Protein AF-A0A2N2HN13-F1 (afdb_monomer_lite)

Secondary structure (DSSP, 8-state):
-----------TTHHHHHHHHHHHHHH-HHHHHHHHHHHS--HHHHHHS---HHHHHHHHHHHHHHHHHHHGGG--

Radius of gyration: 14.89 Å; chains: 1; bounding box: 50×31×29 Å

Foldseek 3Di:
DDDDPPDPPPQFLPLVLVLLVVLCVPVNPVSQVQLCVQLVAHSVRSSVHGPDVVSSVSSVVSSVVSVCVVVVVVPD

Sequence (76 aa):
MEFPLSNAEEAVGEKLVCIYELVTEKIGLKGRLELAVKTGISMSQAVEVDDSDELIQKFKHAANAIYDAYYGKTTS

Structure (mmCIF, N/CA/C/O backbone):
data_AF-A0A2N2HN13-F1
#
_entry.id   AF-A0A2N2HN13-F1
#
loop_
_atom_site.group_PDB
_atom_site.id
_atom_site.type_symbol
_atom_site.label_atom_id
_atom_site.label_alt_id
_atom_site.label_comp_id
_atom_site.label_asym_id
_atom_site.label_entity_id
_atom_site.label_seq_id
_atom_site.pdbx_PDB_ins_code
_atom_site.Cartn_x
_atom_site.Cartn_y
_atom_site.Cartn_z
_atom_site.occupancy
_atom_site.B_iso_or_equiv
_atom_site.auth_seq_id
_atom_site.auth_comp_id
_atom_site.auth_asym_id
_atom_site.auth_atom_id
_atom_site.pdbx_PDB_model_num
ATOM 1 N N . MET A 1 1 ? 30.320 -21.051 -8.703 1.00 41.31 1 MET A N 1
ATOM 2 C CA . MET A 1 1 ? 30.678 -19.880 -9.523 1.00 4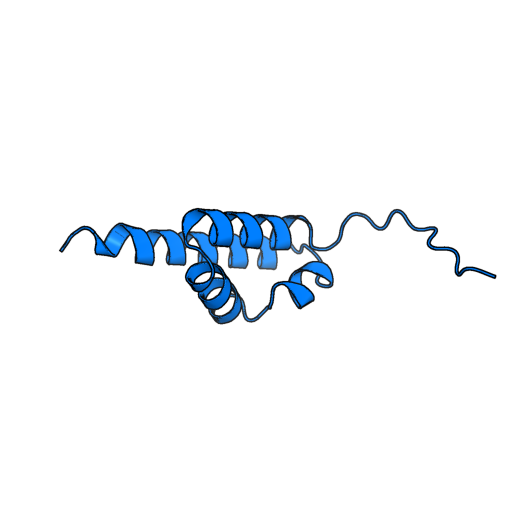1.31 1 MET A CA 1
ATOM 3 C C . MET A 1 1 ? 29.399 -19.084 -9.665 1.00 41.31 1 MET A C 1
ATOM 5 O O . MET A 1 1 ? 28.428 -19.626 -10.177 1.00 41.31 1 MET A O 1
ATOM 9 N N . GLU A 1 2 ? 29.361 -17.931 -9.008 1.00 44.19 2 GLU A N 1
ATOM 10 C CA . GLU A 1 2 ? 28.164 -17.122 -8.766 1.00 44.19 2 GLU A CA 1
ATOM 11 C C . GLU A 1 2 ? 27.614 -16.505 -10.055 1.00 44.19 2 GLU A C 1
ATOM 13 O O . GLU A 1 2 ? 28.368 -16.146 -10.960 1.00 44.19 2 GLU A O 1
ATOM 18 N N . PHE A 1 3 ? 26.284 -16.430 -10.132 1.00 40.41 3 PHE A N 1
ATOM 19 C CA . PHE A 1 3 ? 25.559 -15.805 -11.232 1.00 40.41 3 PHE A CA 1
ATOM 20 C C . PHE A 1 3 ? 25.828 -14.294 -11.238 1.00 40.41 3 PHE A C 1
ATOM 22 O O . PHE A 1 3 ? 25.786 -13.670 -10.174 1.00 40.41 3 PHE A O 1
ATOM 29 N N . PRO A 1 4 ? 26.087 -13.682 -12.405 1.00 53.12 4 PRO A N 1
ATOM 30 C CA . PRO A 1 4 ? 26.360 -12.262 -12.477 1.00 53.12 4 PRO A CA 1
ATOM 31 C C . PRO A 1 4 ? 25.034 -11.509 -12.374 1.00 53.12 4 PRO A C 1
ATOM 33 O O . PRO A 1 4 ? 24.307 -11.387 -13.355 1.00 53.12 4 PRO A O 1
ATOM 36 N N . LEU A 1 5 ? 24.718 -10.963 -11.201 1.00 44.81 5 LEU A N 1
ATOM 37 C CA . LEU A 1 5 ? 23.740 -9.878 -11.098 1.00 44.81 5 LEU A CA 1
ATOM 38 C C . LEU A 1 5 ? 24.431 -8.570 -11.501 1.00 44.81 5 LEU A C 1
ATOM 40 O O . LEU A 1 5 ? 24.690 -7.683 -10.695 1.00 44.81 5 LEU A O 1
ATOM 44 N N . SER A 1 6 ? 24.793 -8.490 -12.780 1.00 60.41 6 SER A N 1
ATOM 45 C CA . SER A 1 6 ? 24.987 -7.223 -13.472 1.00 60.41 6 SER A CA 1
ATOM 46 C C . SER A 1 6 ? 23.662 -6.871 -14.119 1.00 60.41 6 SER A C 1
ATOM 48 O O . SER A 1 6 ? 23.416 -7.232 -15.260 1.00 60.41 6 SER A O 1
ATOM 50 N N . ASN A 1 7 ? 22.811 -6.197 -13.363 1.00 48.22 7 ASN A N 1
ATOM 51 C CA . ASN A 1 7 ? 22.022 -5.106 -13.895 1.00 48.22 7 ASN A CA 1
ATOM 52 C C . ASN A 1 7 ? 21.638 -4.227 -12.709 1.00 48.22 7 ASN A C 1
ATOM 54 O O . ASN A 1 7 ? 20.948 -4.650 -11.786 1.00 48.22 7 ASN A O 1
ATOM 58 N N . ALA A 1 8 ? 22.096 -2.983 -12.754 1.00 49.22 8 ALA A N 1
ATOM 59 C CA . ALA A 1 8 ? 21.311 -1.889 -12.228 1.00 49.22 8 ALA A CA 1
ATOM 60 C C . ALA A 1 8 ? 20.026 -1.842 -13.072 1.00 49.22 8 ALA A C 1
ATOM 62 O O . ALA A 1 8 ? 19.959 -1.119 -14.061 1.00 49.22 8 ALA A O 1
ATOM 63 N N . GLU A 1 9 ? 19.067 -2.718 -12.769 1.00 47.94 9 GLU A N 1
ATOM 64 C CA . GLU A 1 9 ? 17.698 -2.534 -13.226 1.00 47.94 9 GLU A CA 1
ATOM 65 C C . GLU A 1 9 ? 17.201 -1.319 -12.453 1.00 47.94 9 GLU A C 1
ATOM 67 O O . GLU A 1 9 ? 17.262 -1.292 -11.222 1.00 47.94 9 GLU A O 1
ATOM 72 N N . GLU A 1 10 ? 16.830 -0.268 -13.179 1.00 49.44 10 GLU A N 1
ATOM 73 C CA . GLU A 1 10 ? 16.042 0.833 -12.637 1.00 49.44 10 GLU A CA 1
ATOM 74 C C . GLU A 1 10 ? 14.990 0.234 -11.708 1.00 49.44 10 GLU A C 1
ATOM 76 O O . GLU A 1 10 ? 14.292 -0.685 -12.122 1.00 49.44 10 GLU A O 1
ATOM 81 N N . ALA A 1 11 ? 14.968 0.650 -10.442 1.00 54.16 11 ALA A N 1
ATOM 82 C CA . ALA A 1 11 ? 14.246 -0.054 -9.396 1.00 54.16 11 ALA A CA 1
ATOM 83 C C . ALA A 1 11 ? 12.744 -0.150 -9.703 1.00 54.16 11 ALA A C 1
ATOM 85 O O . ALA A 1 11 ? 11.952 0.740 -9.392 1.00 54.16 11 ALA A O 1
ATOM 86 N N . VAL A 1 12 ? 12.370 -1.244 -10.355 1.0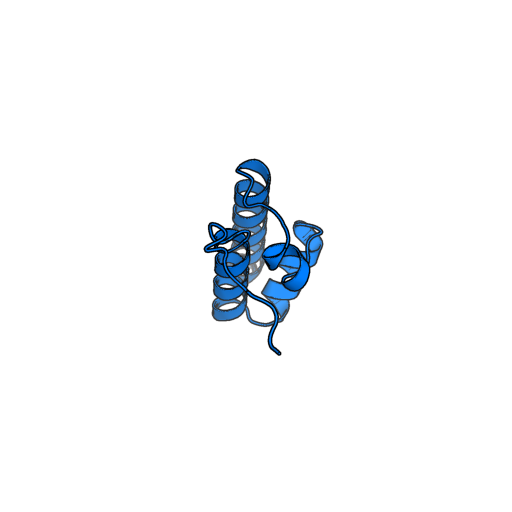0 57.91 12 VAL A N 1
ATOM 87 C CA . VAL A 1 12 ? 11.000 -1.606 -10.676 1.00 57.91 12 VAL A CA 1
ATOM 88 C C . VAL A 1 12 ? 10.261 -1.796 -9.357 1.00 57.91 12 VAL A C 1
ATOM 90 O O . VAL A 1 12 ? 10.714 -2.521 -8.472 1.00 57.91 12 VAL A O 1
ATOM 93 N N . GLY A 1 13 ? 9.148 -1.084 -9.197 1.00 60.69 13 GLY A N 1
ATOM 94 C CA . GLY A 1 13 ? 8.280 -1.231 -8.037 1.00 60.69 13 GLY A CA 1
ATOM 95 C C . GLY A 1 13 ? 8.699 -0.456 -6.787 1.00 60.69 13 GLY A C 1
ATOM 96 O O . GLY A 1 13 ? 8.010 -0.546 -5.767 1.00 60.69 13 GLY A O 1
ATOM 97 N N . GLU A 1 14 ? 9.780 0.332 -6.818 1.00 77.31 14 GLU A N 1
ATOM 98 C CA . GLU A 1 14 ? 10.247 1.095 -5.649 1.00 77.31 14 GLU A CA 1
ATOM 99 C C . GLU A 1 14 ? 9.159 2.049 -5.129 1.00 77.31 14 GLU A C 1
ATOM 101 O O . GLU A 1 14 ? 8.960 2.194 -3.918 1.00 77.31 14 GLU A O 1
ATOM 106 N N . LYS A 1 15 ? 8.374 2.658 -6.029 1.00 82.00 15 LYS A N 1
ATOM 107 C CA . LYS A 1 15 ? 7.296 3.578 -5.632 1.00 82.00 15 LYS A CA 1
ATOM 108 C C . LYS A 1 15 ? 6.109 2.832 -5.041 1.00 82.00 15 LYS A C 1
ATOM 110 O O . LYS A 1 15 ? 5.549 3.281 -4.038 1.00 82.00 15 LYS A O 1
ATOM 115 N N . LEU A 1 16 ? 5.707 1.712 -5.639 1.00 83.62 16 LEU A N 1
ATOM 116 C CA . LEU A 1 16 ? 4.611 0.883 -5.129 1.00 83.62 16 LEU A CA 1
ATOM 117 C C . LEU A 1 16 ? 4.946 0.315 -3.743 1.00 83.62 16 LEU A C 1
ATOM 119 O 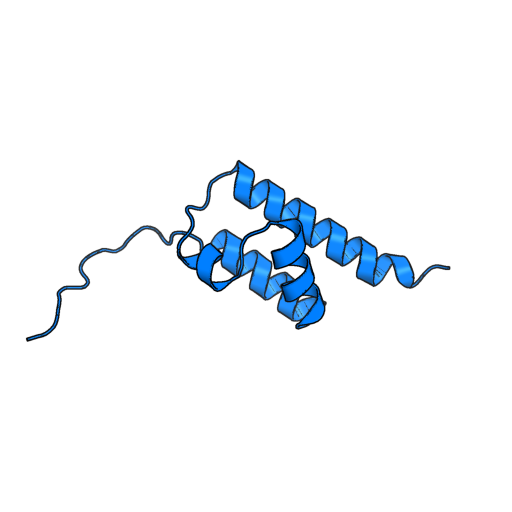O . LEU A 1 16 ? 4.107 0.352 -2.836 1.00 83.62 16 LEU A O 1
ATOM 123 N N . VAL A 1 17 ? 6.183 -0.147 -3.559 1.00 85.31 17 VAL A N 1
ATOM 124 C CA . VAL A 1 17 ? 6.713 -0.626 -2.276 1.00 85.31 17 VAL A CA 1
ATOM 125 C C . VAL A 1 17 ? 6.753 0.502 -1.247 1.00 85.31 17 VAL A C 1
ATOM 127 O O . VAL A 1 17 ? 6.275 0.315 -0.129 1.00 85.31 17 VAL A O 1
ATOM 130 N N . CYS A 1 18 ? 7.201 1.699 -1.629 1.00 87.19 18 CYS A N 1
ATOM 131 C CA . CYS A 1 18 ? 7.216 2.859 -0.737 1.00 87.19 18 CYS A CA 1
ATOM 132 C C . CYS A 1 18 ? 5.809 3.214 -0.220 1.00 87.19 18 CYS A C 1
ATOM 134 O O . CYS A 1 18 ? 5.620 3.473 0.971 1.00 87.19 18 CYS A O 1
ATOM 136 N N . ILE A 1 19 ? 4.784 3.165 -1.081 1.00 87.31 19 ILE A N 1
ATOM 137 C CA . ILE A 1 19 ? 3.386 3.387 -0.666 1.00 87.31 19 ILE A CA 1
ATOM 138 C C . ILE A 1 19 ? 2.945 2.306 0.329 1.00 87.31 19 ILE A C 1
ATOM 140 O O . ILE A 1 19 ? 2.274 2.607 1.320 1.00 87.31 19 ILE A O 1
ATOM 144 N N . TYR A 1 20 ? 3.340 1.055 0.091 1.00 87.06 20 TYR A N 1
ATOM 145 C CA . TYR A 1 20 ? 3.083 -0.055 1.001 1.00 87.06 20 TYR A CA 1
ATOM 146 C C . TYR A 1 20 ? 3.686 0.166 2.384 1.00 87.06 20 TYR A C 1
ATOM 148 O O .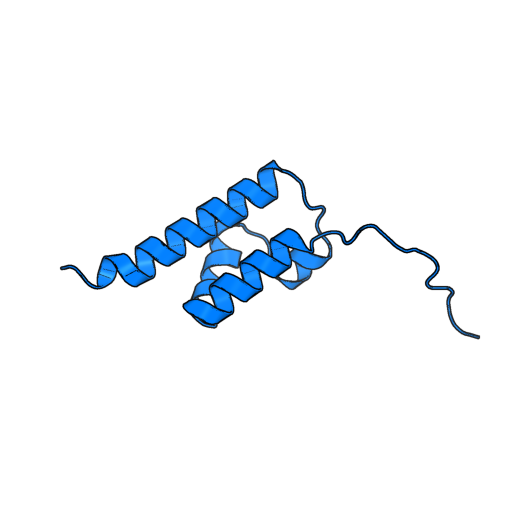 TYR A 1 20 ? 2.996 -0.038 3.386 1.00 87.06 20 TYR A O 1
ATOM 156 N N . GLU A 1 21 ? 4.946 0.579 2.447 1.00 88.25 21 GLU A N 1
ATOM 157 C CA . GLU A 1 21 ? 5.636 0.862 3.701 1.00 88.25 21 GLU A CA 1
ATOM 158 C C . GLU A 1 21 ? 4.980 2.023 4.442 1.00 88.25 21 GLU A C 1
ATOM 160 O O . GLU A 1 21 ? 4.657 1.873 5.616 1.00 88.25 21 GLU A O 1
ATOM 165 N N . LEU A 1 22 ? 4.654 3.118 3.751 1.00 89.31 22 LEU A N 1
ATOM 166 C CA . LEU A 1 22 ? 3.949 4.267 4.330 1.00 89.31 22 LEU A CA 1
ATOM 167 C C . LEU A 1 22 ? 2.608 3.874 4.952 1.00 89.31 22 LEU A C 1
ATOM 169 O O . LEU A 1 22 ? 2.316 4.219 6.097 1.00 89.31 22 LEU A O 1
ATOM 173 N N . VAL A 1 23 ? 1.774 3.145 4.209 1.00 88.31 23 VAL A N 1
ATOM 174 C CA . VAL A 1 23 ? 0.475 2.671 4.708 1.00 88.31 23 VAL A CA 1
ATOM 175 C C . VAL A 1 23 ? 0.667 1.709 5.885 1.00 88.31 23 VAL A C 1
ATOM 177 O O . VAL A 1 23 ? -0.076 1.782 6.864 1.00 88.31 23 VAL A O 1
ATOM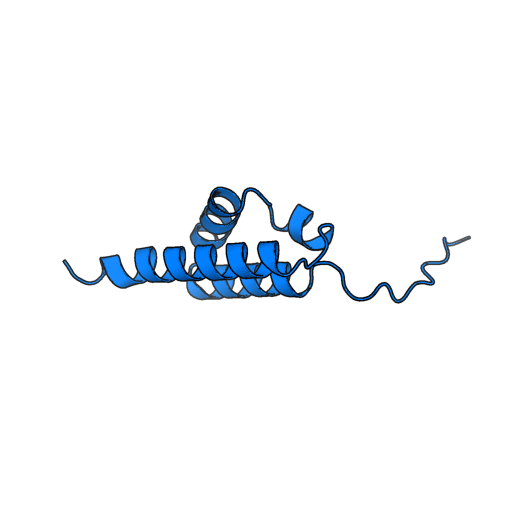 180 N N . THR A 1 24 ? 1.674 0.836 5.821 1.00 88.31 24 THR A N 1
ATOM 181 C CA . THR A 1 24 ? 2.000 -0.096 6.911 1.00 88.31 24 THR A CA 1
ATOM 182 C C . THR A 1 24 ? 2.500 0.641 8.151 1.00 88.31 24 THR A C 1
ATOM 184 O O . THR A 1 24 ? 2.131 0.268 9.256 1.00 88.31 24 THR A O 1
ATOM 187 N N . GLU A 1 25 ? 3.293 1.697 8.005 1.00 88.56 25 GLU A N 1
ATOM 188 C CA . GLU A 1 25 ? 3.816 2.475 9.127 1.00 88.56 25 GLU A CA 1
ATOM 189 C C . GLU A 1 25 ? 2.700 3.241 9.845 1.00 88.56 25 GLU A C 1
ATOM 191 O O . GLU A 1 25 ? 2.637 3.245 11.074 1.00 88.56 25 GLU A O 1
ATOM 196 N N . LYS A 1 26 ? 1.782 3.866 9.098 1.00 86.56 26 LYS A N 1
ATOM 197 C CA . LYS A 1 26 ? 0.719 4.684 9.702 1.00 86.56 26 LYS A CA 1
ATOM 198 C C . LYS A 1 26 ? -0.468 3.873 10.212 1.00 86.56 26 LYS A C 1
ATOM 200 O O . LYS A 1 26 ? -1.034 4.216 11.245 1.00 86.56 26 LYS A O 1
ATOM 205 N N . ILE A 1 27 ? -0.877 2.839 9.478 1.00 88.62 27 ILE A N 1
ATOM 206 C CA . ILE A 1 27 ? -2.113 2.078 9.744 1.00 88.62 27 ILE A CA 1
ATOM 207 C C . ILE A 1 27 ? -1.799 0.675 10.282 1.00 88.62 27 ILE A C 1
ATOM 209 O O . ILE A 1 27 ? -2.643 0.023 10.900 1.00 88.62 27 ILE A O 1
ATOM 213 N N . GLY A 1 28 ? -0.580 0.185 10.075 1.00 88.25 28 GLY A N 1
ATOM 214 C CA . GLY A 1 28 ? -0.175 -1.165 10.443 1.00 88.25 28 GLY A CA 1
ATOM 215 C C . GLY A 1 28 ? -0.517 -2.199 9.374 1.00 88.25 28 GLY A C 1
ATOM 216 O O . GLY A 1 28 ? -0.845 -1.905 8.221 1.00 88.25 28 GLY A O 1
ATOM 217 N N . LEU A 1 29 ? -0.501 -3.463 9.798 1.00 86.25 29 LEU A N 1
ATOM 218 C CA . LEU A 1 29 ? -0.767 -4.621 8.942 1.00 86.25 29 LEU A CA 1
ATOM 219 C C . LEU A 1 29 ? -2.130 -4.541 8.225 1.00 86.25 29 LEU A C 1
ATOM 221 O O . LEU A 1 29 ? -2.293 -5.051 7.119 1.00 86.25 29 LEU A O 1
ATOM 225 N N . LYS A 1 30 ? -3.111 -3.882 8.851 1.00 85.94 30 LYS A N 1
ATOM 226 C CA . LYS A 1 30 ? -4.474 -3.748 8.328 1.00 85.94 30 LYS A CA 1
ATOM 227 C C . LYS A 1 30 ? -4.518 -2.888 7.064 1.00 85.94 30 LYS A C 1
ATOM 229 O O . LYS A 1 30 ? -5.146 -3.285 6.088 1.00 85.94 30 LYS A O 1
ATOM 234 N N . GLY A 1 31 ? -3.789 -1.770 7.059 1.00 87.94 31 GLY A N 1
ATOM 235 C CA . GLY A 1 31 ? -3.689 -0.897 5.892 1.00 87.94 31 GLY A CA 1
ATOM 236 C C . GLY A 1 31 ? -2.965 -1.578 4.736 1.00 87.94 31 GLY A C 1
ATOM 237 O O . GLY A 1 31 ? -3.412 -1.491 3.599 1.00 87.94 31 GLY A O 1
ATOM 238 N N . ARG A 1 32 ? -1.903 -2.342 5.026 1.00 86.62 32 ARG A N 1
ATOM 239 C CA . ARG A 1 32 ? -1.218 -3.176 4.026 1.00 86.62 32 ARG A CA 1
ATOM 240 C C . ARG A 1 32 ? -2.176 -4.156 3.349 1.00 86.62 32 ARG A C 1
ATOM 242 O O . ARG A 1 32 ? -2.188 -4.268 2.125 1.00 86.62 32 ARG A O 1
ATOM 249 N N . LEU A 1 33 ? -2.972 -4.874 4.136 1.00 88.81 33 LEU A N 1
ATOM 250 C CA . LEU A 1 33 ? -3.934 -5.837 3.601 1.00 88.81 33 LEU A CA 1
ATOM 251 C C . LEU A 1 33 ? -5.024 -5.145 2.778 1.00 88.81 33 LEU A C 1
ATOM 253 O O . LEU A 1 33 ? -5.309 -5.587 1.669 1.00 88.81 33 LEU A O 1
ATOM 257 N N . GLU A 1 34 ? -5.585 -4.035 3.260 1.00 89.69 34 GLU A N 1
ATOM 258 C CA . GLU A 1 34 ? -6.561 -3.268 2.478 1.00 89.69 34 GLU A CA 1
ATOM 259 C C . GLU A 1 34 ? -5.974 -2.710 1.184 1.00 89.69 34 GLU A C 1
ATOM 261 O O . GLU A 1 34 ? -6.658 -2.713 0.160 1.00 89.69 34 GLU A O 1
ATOM 266 N N . LEU A 1 35 ? -4.712 -2.272 1.199 1.00 88.88 35 LEU A N 1
ATOM 267 C CA . LEU A 1 35 ? -4.040 -1.781 0.003 1.00 88.88 35 LEU A CA 1
ATOM 268 C C . LEU A 1 35 ? -3.948 -2.898 -1.034 1.00 88.88 35 LEU A C 1
ATOM 270 O O . LEU A 1 35 ? -4.370 -2.685 -2.164 1.00 88.88 35 LEU A O 1
ATOM 274 N N . ALA A 1 36 ? -3.534 -4.104 -0.627 1.00 89.75 36 ALA A N 1
ATOM 275 C CA . ALA A 1 36 ? -3.495 -5.276 -1.507 1.00 89.75 36 ALA A CA 1
ATOM 276 C C . ALA A 1 36 ? -4.870 -5.639 -2.076 1.00 89.75 36 ALA A C 1
ATOM 278 O O . ALA A 1 36 ? -4.991 -5.960 -3.255 1.00 89.75 36 ALA A O 1
ATOM 279 N N . VAL A 1 37 ? -5.919 -5.560 -1.256 1.00 89.69 37 VAL A N 1
ATOM 280 C CA . VAL A 1 37 ? -7.293 -5.856 -1.683 1.00 89.69 37 VAL A CA 1
ATOM 281 C C . VAL A 1 37 ? -7.814 -4.804 -2.668 1.00 89.69 37 VAL A C 1
ATOM 283 O O . VAL A 1 37 ? -8.450 -5.160 -3.657 1.00 89.69 37 VAL A O 1
ATOM 286 N N . LYS A 1 38 ? -7.538 -3.514 -2.441 1.00 87.81 38 LYS A N 1
ATOM 287 C CA . LYS A 1 38 ? -7.987 -2.420 -3.320 1.00 87.81 38 LYS A CA 1
ATOM 288 C C . LYS A 1 38 ? -7.217 -2.362 -4.636 1.00 87.81 38 LYS A C 1
ATOM 290 O O . LYS A 1 38 ? -7.802 -2.083 -5.684 1.00 87.81 38 LYS A O 1
ATOM 295 N N . THR A 1 39 ? -5.905 -2.566 -4.594 1.00 86.75 39 THR A N 1
ATOM 296 C CA . THR A 1 39 ? -5.060 -2.497 -5.792 1.00 86.75 39 THR A CA 1
ATOM 297 C C . THR A 1 39 ? -5.101 -3.804 -6.577 1.00 86.75 39 THR A C 1
ATOM 299 O O . THR A 1 39 ? -4.996 -3.765 -7.805 1.00 86.75 39 THR A O 1
ATOM 302 N N . GLY A 1 40 ? -5.342 -4.927 -5.892 1.00 88.19 40 GLY A N 1
ATOM 303 C CA . GLY A 1 40 ? -5.283 -6.284 -6.433 1.00 88.19 40 GLY A CA 1
ATOM 304 C C . GLY A 1 40 ? -3.857 -6.825 -6.549 1.00 88.19 40 GLY A C 1
ATOM 305 O O . GLY A 1 40 ? -3.659 -7.895 -7.115 1.00 88.19 40 GLY A O 1
ATOM 306 N N . ILE A 1 41 ? -2.869 -6.083 -6.049 1.00 86.12 41 ILE A N 1
ATOM 307 C CA . ILE A 1 41 ? -1.445 -6.397 -6.161 1.00 86.12 41 ILE A CA 1
ATOM 308 C C . ILE A 1 41 ? -0.897 -6.471 -4.753 1.00 86.12 41 ILE A C 1
ATOM 310 O O . ILE A 1 41 ? -1.043 -5.521 -3.997 1.00 86.12 41 ILE A O 1
ATOM 314 N N . SER A 1 42 ? -0.282 -7.593 -4.399 1.00 85.50 42 SER A N 1
ATOM 315 C CA . SER A 1 42 ? 0.374 -7.772 -3.102 1.00 85.50 42 SER A CA 1
ATOM 316 C C . SER A 1 42 ? 1.747 -7.091 -3.059 1.00 85.50 42 SER A C 1
ATOM 318 O O . SER A 1 42 ? 2.337 -6.830 -4.097 1.00 85.50 42 SER A O 1
ATOM 320 N N . MET A 1 43 ? 2.301 -6.840 -1.865 1.00 82.25 43 MET A N 1
ATOM 321 C CA . MET A 1 43 ? 3.630 -6.210 -1.732 1.00 82.25 43 MET A CA 1
ATOM 322 C C . MET A 1 43 ? 4.731 -6.975 -2.484 1.00 82.25 43 MET A C 1
ATOM 324 O O . MET A 1 43 ? 5.586 -6.348 -3.085 1.00 82.25 43 MET A O 1
ATOM 328 N N . SER A 1 44 ? 4.697 -8.311 -2.486 1.00 82.00 44 SER A N 1
ATOM 329 C CA . SER A 1 44 ? 5.666 -9.119 -3.239 1.00 82.00 44 SER A CA 1
ATOM 330 C C . SER A 1 44 ? 5.537 -8.894 -4.743 1.00 82.00 44 SER A C 1
ATOM 332 O O . SER A 1 44 ? 6.535 -8.672 -5.407 1.00 82.00 44 SER A O 1
ATOM 334 N N . GLN A 1 45 ? 4.304 -8.837 -5.254 1.00 82.06 45 GLN A N 1
ATOM 335 C CA . GLN A 1 45 ? 4.063 -8.506 -6.657 1.00 82.06 45 GLN A CA 1
ATOM 336 C C . GLN A 1 45 ? 4.411 -7.051 -6.969 1.00 82.06 45 GLN A C 1
ATOM 338 O O . GLN A 1 45 ? 4.864 -6.769 -8.061 1.00 82.06 45 GLN A O 1
ATOM 343 N N . ALA A 1 46 ? 4.227 -6.126 -6.027 1.00 81.19 46 ALA A N 1
ATOM 344 C CA . ALA A 1 46 ? 4.576 -4.723 -6.212 1.00 81.19 46 ALA A CA 1
ATOM 345 C C . ALA A 1 46 ? 6.079 -4.508 -6.438 1.00 81.19 46 ALA A C 1
ATOM 347 O O . ALA A 1 46 ? 6.421 -3.546 -7.102 1.00 81.19 46 ALA A O 1
ATOM 348 N N . VAL A 1 47 ? 6.946 -5.392 -5.923 1.00 79.88 47 VAL A N 1
ATOM 349 C CA . VAL A 1 47 ? 8.403 -5.383 -6.178 1.00 79.88 47 VAL A CA 1
ATOM 350 C C . VAL A 1 47 ? 8.732 -5.865 -7.598 1.00 79.88 47 VAL A C 1
ATOM 352 O O . VAL A 1 47 ? 9.754 -5.499 -8.159 1.00 79.88 47 VAL A O 1
ATOM 355 N N . GLU A 1 48 ? 7.880 -6.709 -8.176 1.00 78.75 48 GLU A N 1
ATOM 356 C CA . GLU A 1 48 ? 8.093 -7.325 -9.494 1.00 78.75 48 GLU A CA 1
ATOM 357 C C . GLU A 1 48 ? 7.302 -6.620 -10.610 1.00 78.75 48 GLU A C 1
ATOM 359 O O . GLU A 1 48 ? 7.469 -6.923 -11.790 1.00 78.75 48 GLU A O 1
ATOM 364 N N . VAL A 1 49 ? 6.395 -5.713 -10.242 1.00 77.56 49 VAL A N 1
ATOM 365 C CA . VAL A 1 49 ? 5.501 -5.002 -11.154 1.00 77.56 49 VAL A CA 1
ATOM 366 C C . VAL A 1 49 ? 6.093 -3.645 -11.491 1.00 77.56 49 VAL A C 1
ATOM 368 O O . VAL A 1 49 ? 6.449 -2.867 -10.610 1.00 77.56 49 VAL A O 1
ATOM 371 N N . ASP A 1 50 ? 6.120 -3.353 -12.789 1.00 79.00 50 ASP A N 1
ATOM 372 C CA . ASP A 1 50 ? 6.592 -2.080 -13.311 1.00 79.00 50 ASP A CA 1
ATOM 373 C C . ASP A 1 50 ? 5.787 -0.902 -12.747 1.00 79.00 50 ASP A C 1
ATOM 375 O O . ASP A 1 50 ? 4.550 -0.932 -12.682 1.00 79.00 50 ASP A O 1
ATOM 379 N N . ASP A 1 51 ? 6.508 0.148 -12.355 1.00 75.44 51 ASP A N 1
ATOM 380 C CA . ASP A 1 51 ? 5.986 1.389 -11.784 1.00 75.44 51 ASP A CA 1
ATOM 381 C C . ASP A 1 51 ? 5.292 2.230 -12.878 1.00 75.44 51 ASP A C 1
ATOM 383 O O . ASP A 1 51 ? 5.676 3.356 -13.197 1.00 75.44 51 ASP A O 1
ATOM 387 N N . SER A 1 52 ? 4.227 1.683 -13.464 1.00 82.38 52 SER A N 1
ATOM 388 C CA . SER A 1 52 ? 3.391 2.383 -14.434 1.00 82.38 52 SER A CA 1
ATOM 389 C C . SER A 1 52 ? 2.602 3.495 -13.747 1.00 82.38 52 SER A C 1
ATOM 391 O O . SER A 1 52 ? 2.072 3.313 -12.648 1.00 82.38 52 SER A O 1
ATOM 393 N N . ASP A 1 53 ? 2.452 4.640 -14.414 1.00 83.06 53 ASP A N 1
ATOM 394 C CA . ASP A 1 53 ? 1.789 5.810 -13.824 1.00 83.06 53 ASP A CA 1
ATOM 395 C C . ASP A 1 53 ? 0.355 5.486 -13.367 1.00 83.06 53 ASP A C 1
ATOM 397 O O . ASP A 1 53 ? -0.044 5.834 -12.257 1.00 83.06 53 ASP A O 1
ATOM 401 N N . GLU A 1 54 ? -0.389 4.698 -14.150 1.00 84.75 54 GLU A N 1
ATOM 402 C CA . GLU A 1 54 ? -1.733 4.226 -13.790 1.00 84.75 54 GLU A CA 1
ATOM 403 C C . GLU A 1 54 ? -1.753 3.411 -12.488 1.00 84.75 54 GLU A C 1
ATOM 405 O O . GLU A 1 54 ? -2.640 3.581 -11.646 1.00 84.75 54 GLU A O 1
ATOM 410 N N . LEU A 1 55 ? -0.755 2.546 -12.292 1.00 84.44 55 LEU A N 1
ATOM 411 C CA . LEU A 1 55 ? -0.618 1.730 -11.089 1.00 84.44 55 LEU A CA 1
ATOM 412 C C . LEU A 1 55 ? -0.266 2.588 -9.882 1.00 84.44 55 LEU A C 1
ATOM 414 O O . LEU A 1 55 ? -0.916 2.474 -8.842 1.00 84.44 55 LEU A O 1
ATOM 418 N N . ILE A 1 56 ? 0.691 3.501 -10.030 1.00 85.62 56 ILE A N 1
ATOM 419 C CA . ILE A 1 56 ? 1.071 4.444 -8.975 1.00 85.62 56 ILE A CA 1
ATOM 420 C C . ILE A 1 56 ? -0.138 5.287 -8.559 1.00 85.62 56 ILE A C 1
ATOM 422 O O . ILE A 1 56 ? -0.392 5.456 -7.364 1.00 85.62 56 ILE A O 1
ATOM 426 N N . GLN A 1 57 ? -0.915 5.796 -9.519 1.00 88.69 57 GLN A N 1
ATOM 427 C CA . GLN A 1 57 ? -2.139 6.553 -9.245 1.00 88.69 57 GLN A CA 1
ATOM 428 C C . GLN A 1 57 ? -3.170 5.693 -8.510 1.00 88.69 57 GLN A C 1
ATOM 430 O O . GLN A 1 57 ? -3.727 6.135 -7.502 1.00 88.69 57 GLN A O 1
ATOM 435 N N . LYS A 1 58 ? -3.379 4.442 -8.940 1.00 87.56 58 LYS A N 1
ATOM 436 C CA . LYS A 1 58 ? -4.286 3.498 -8.270 1.00 87.56 58 LYS A CA 1
ATOM 437 C C . LYS A 1 58 ? -3.855 3.227 -6.831 1.00 87.56 58 LYS A C 1
ATOM 439 O O . LYS A 1 58 ? -4.693 3.234 -5.933 1.00 87.56 58 LYS A O 1
ATOM 444 N N . PHE A 1 59 ? -2.561 3.031 -6.598 1.00 88.38 59 PHE A N 1
ATOM 445 C CA . PHE A 1 59 ? -1.996 2.809 -5.270 1.00 88.38 59 PHE A CA 1
ATOM 446 C C . PHE A 1 59 ? -2.120 4.034 -4.375 1.00 88.38 59 PHE A C 1
ATOM 448 O O . PHE A 1 59 ? -2.565 3.902 -3.239 1.00 88.38 59 PHE A O 1
ATOM 455 N N . LYS A 1 60 ? -1.801 5.230 -4.877 1.00 88.56 60 LYS A N 1
ATOM 456 C CA . LYS A 1 60 ? -1.995 6.486 -4.138 1.00 88.56 60 LYS A CA 1
ATOM 457 C C . LYS A 1 60 ? -3.461 6.698 -3.783 1.00 88.56 60 LYS A C 1
ATOM 459 O O . LYS A 1 60 ? -3.765 7.031 -2.642 1.00 88.56 60 LYS A O 1
ATOM 464 N N . HIS A 1 61 ? -4.368 6.475 -4.732 1.00 90.38 61 HIS A N 1
ATOM 465 C CA . HIS A 1 61 ? -5.802 6.612 -4.505 1.00 90.38 61 HIS A CA 1
ATOM 466 C C . HIS A 1 61 ? -6.309 5.592 -3.479 1.00 90.38 61 HIS A C 1
ATOM 468 O O . HIS A 1 61 ? -7.030 5.953 -2.550 1.00 90.38 61 HIS A O 1
ATOM 474 N N . ALA A 1 62 ? -5.882 4.332 -3.597 1.00 90.06 62 ALA A N 1
ATOM 475 C CA . ALA A 1 62 ? -6.211 3.283 -2.642 1.00 90.06 62 ALA A CA 1
ATOM 476 C C . ALA A 1 62 ? -5.665 3.601 -1.247 1.00 90.06 62 ALA A C 1
ATOM 478 O O . ALA A 1 62 ? -6.422 3.533 -0.285 1.00 90.06 62 ALA A O 1
ATOM 479 N N . ALA A 1 63 ? -4.398 4.005 -1.139 1.00 88.25 63 ALA A N 1
ATOM 480 C CA . ALA A 1 63 ? -3.781 4.418 0.113 1.00 88.25 63 ALA A CA 1
ATOM 481 C C . ALA A 1 63 ? -4.577 5.556 0.750 1.00 88.25 63 ALA A C 1
ATOM 483 O O . ALA A 1 63 ? -5.012 5.419 1.888 1.00 88.25 63 ALA A O 1
ATOM 484 N N . ASN A 1 64 ? -4.848 6.631 0.007 1.00 89.12 64 ASN A N 1
ATOM 485 C CA . ASN A 1 64 ? -5.578 7.787 0.522 1.00 89.12 64 ASN A CA 1
ATOM 486 C C . ASN A 1 64 ? -6.998 7.414 0.984 1.00 89.12 64 ASN A C 1
ATOM 488 O O . ASN A 1 64 ? -7.426 7.832 2.052 1.00 89.12 64 ASN A O 1
ATOM 492 N N . ALA A 1 65 ? -7.691 6.541 0.246 1.00 87.69 65 ALA A N 1
ATOM 493 C CA . ALA A 1 65 ? -8.991 6.015 0.659 1.00 87.69 65 ALA A CA 1
ATOM 494 C C . ALA A 1 65 ? -8.917 5.178 1.950 1.00 87.69 65 ALA A C 1
ATOM 496 O O . ALA A 1 65 ? -9.855 5.195 2.740 1.00 87.69 65 ALA A O 1
ATOM 497 N N . ILE A 1 66 ? -7.828 4.436 2.175 1.00 87.38 66 ILE A N 1
ATOM 498 C CA . ILE A 1 66 ? -7.615 3.680 3.420 1.00 87.38 66 ILE A CA 1
ATOM 499 C C . ILE A 1 66 ? -7.310 4.640 4.572 1.00 87.38 66 ILE A C 1
ATOM 501 O O . ILE A 1 66 ? -7.867 4.478 5.653 1.00 87.38 66 ILE A O 1
ATOM 505 N N . TYR A 1 67 ? -6.473 5.658 4.347 1.00 85.88 67 TYR A N 1
ATOM 506 C CA . TYR A 1 67 ? -6.225 6.714 5.332 1.00 85.88 67 TYR A CA 1
ATOM 507 C C . TYR A 1 67 ? -7.524 7.405 5.740 1.00 85.88 67 TYR A C 1
ATOM 509 O O . TYR A 1 67 ? -7.814 7.495 6.931 1.00 85.88 67 TYR A O 1
ATOM 517 N N . ASP A 1 68 ? -8.329 7.829 4.771 1.00 86.00 68 ASP A N 1
ATOM 518 C CA . ASP A 1 68 ? -9.621 8.461 5.026 1.00 86.00 68 ASP A CA 1
ATOM 519 C C . ASP A 1 68 ? -10.578 7.514 5.763 1.00 86.00 68 ASP A C 1
ATOM 521 O O . ASP A 1 68 ? -11.168 7.889 6.768 1.00 86.00 68 ASP A O 1
ATOM 525 N N . ALA A 1 69 ? -10.654 6.239 5.376 1.00 83.56 69 ALA A N 1
ATOM 526 C CA . ALA A 1 69 ? -11.486 5.263 6.080 1.00 83.56 69 ALA A CA 1
ATOM 527 C C . ALA A 1 69 ? -11.019 4.988 7.522 1.00 83.56 69 ALA A C 1
ATOM 529 O O . ALA A 1 69 ? -11.843 4.684 8.392 1.00 83.56 69 ALA A O 1
ATOM 530 N N . TYR A 1 70 ? -9.712 5.066 7.786 1.00 80.88 70 TYR A N 1
ATOM 531 C CA . TYR A 1 70 ? -9.138 4.804 9.104 1.00 80.88 70 TYR A CA 1
ATOM 532 C C . TYR A 1 70 ? -9.260 6.013 10.040 1.00 80.88 70 TYR A C 1
ATOM 534 O O . TYR A 1 70 ? -9.661 5.858 11.192 1.00 80.88 70 TYR A O 1
ATOM 542 N N . TYR A 1 71 ? -8.970 7.218 9.545 1.00 74.94 71 TYR A N 1
ATOM 543 C CA . TYR A 1 71 ? -9.027 8.457 10.324 1.00 74.94 71 TYR A CA 1
ATOM 544 C C . TYR A 1 71 ? -10.417 9.113 10.307 1.00 74.94 71 TYR A C 1
ATOM 546 O O . TYR A 1 71 ? -10.847 9.646 11.325 1.00 74.94 71 TYR A O 1
ATOM 554 N N . GLY A 1 72 ? -11.180 9.006 9.221 1.00 63.25 72 GLY A N 1
ATOM 555 C CA . GLY A 1 72 ? -12.548 9.527 9.099 1.00 63.25 72 GLY A CA 1
ATOM 556 C C . GLY A 1 72 ? -13.573 8.804 9.979 1.00 63.25 72 GLY A C 1
ATOM 557 O O . GLY A 1 72 ? -14.577 9.392 10.375 1.00 63.25 72 GLY A O 1
ATOM 558 N N . LYS A 1 73 ? -13.293 7.562 10.403 1.00 54.62 73 LYS A N 1
ATOM 559 C CA . LYS A 1 73 ? -14.081 6.861 11.437 1.00 54.62 73 LYS A CA 1
ATOM 560 C C . LYS A 1 73 ? -13.919 7.423 12.855 1.00 54.62 73 LYS A C 1
ATOM 562 O O . LYS A 1 73 ? -14.643 6.982 13.740 1.00 54.62 73 LYS A O 1
ATOM 567 N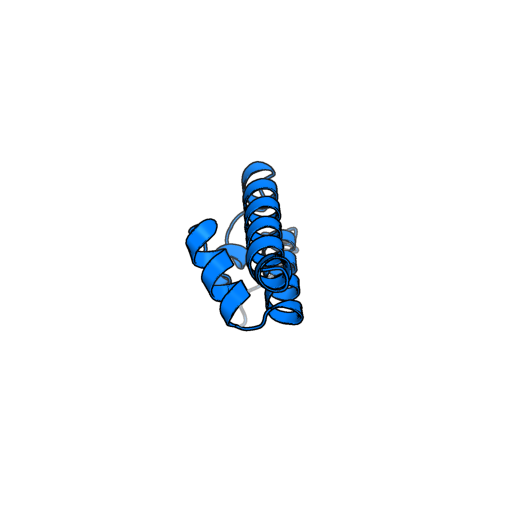 N . THR A 1 74 ? -13.018 8.382 13.093 1.00 50.16 74 THR A N 1
ATOM 568 C CA . THR A 1 74 ? -12.909 9.063 14.402 1.00 50.16 74 THR A CA 1
ATOM 569 C C . THR A 1 74 ? -13.891 10.228 14.576 1.00 50.16 74 THR A C 1
ATOM 571 O O . THR A 1 74 ? -13.912 10.856 15.631 1.00 50.16 74 THR A O 1
ATOM 574 N N . THR A 1 75 ? -14.757 10.474 13.589 1.00 46.12 75 THR A N 1
ATOM 575 C CA . THR A 1 75 ? -15.846 11.458 13.665 1.00 46.12 75 THR A CA 1
ATOM 576 C C . THR A 1 75 ? -17.181 10.844 13.253 1.00 46.12 75 THR A C 1
ATOM 578 O O . THR A 1 75 ? -17.639 11.029 12.128 1.00 46.12 75 THR A O 1
ATOM 581 N N . SER A 1 76 ? -17.816 10.106 14.163 1.00 40.81 76 SER A N 1
ATOM 582 C CA . SER A 1 76 ? -19.279 9.958 14.274 1.00 40.81 76 SER A CA 1
ATOM 583 C C . SER A 1 76 ? -19.635 9.446 15.661 1.00 40.81 76 SER A C 1
ATOM 585 O O . SER A 1 76 ? -18.970 8.485 16.107 1.00 40.81 76 SER A O 1
#

pLDDT: mean 77.19, std 15.67, range [40.41, 90.38]